Protein AF-A0AAW0JGW0-F1 (afdb_monomer_lite)

Structure (mmCIF, N/CA/C/O backbone):
data_AF-A0AAW0JGW0-F1
#
_entry.id   AF-A0AAW0JGW0-F1
#
loop_
_atom_site.group_PDB
_atom_site.id
_atom_site.type_symbol
_atom_site.label_atom_id
_atom_site.label_alt_id
_atom_site.label_comp_id
_atom_site.label_asym_id
_atom_site.label_entity_id
_atom_site.label_seq_id
_atom_site.pdbx_PDB_ins_code
_atom_site.Cartn_x
_atom_site.Cartn_y
_atom_site.Cartn_z
_atom_site.occupancy
_atom_site.B_iso_or_equiv
_atom_site.auth_seq_id
_atom_site.auth_comp_id
_atom_site.auth_asym_id
_atom_site.auth_atom_id
_atom_site.pdbx_PDB_model_num
ATOM 1 N N . MET A 1 1 ? -19.793 -15.630 -36.081 1.00 33.50 1 MET A N 1
ATOM 2 C CA . MET A 1 1 ? -19.758 -17.094 -36.279 1.00 33.50 1 MET A CA 1
ATOM 3 C C . MET A 1 1 ? -18.699 -17.414 -37.328 1.00 33.50 1 MET A C 1
ATOM 5 O O . MET A 1 1 ? -18.884 -16.954 -38.438 1.00 33.50 1 MET A O 1
ATOM 9 N N . ARG A 1 2 ? -17.651 -18.172 -36.942 1.00 43.28 2 ARG A N 1
ATOM 10 C CA . ARG A 1 2 ? -16.778 -19.070 -37.750 1.00 43.28 2 ARG A CA 1
ATOM 11 C C . ARG A 1 2 ? -16.040 -18.515 -39.021 1.00 43.28 2 ARG A C 1
ATOM 13 O O . ARG A 1 2 ? -16.364 -17.436 -39.478 1.00 43.28 2 ARG A O 1
ATOM 20 N N . PRO A 1 3 ? -14.949 -19.174 -39.489 1.00 60.69 3 PRO A N 1
ATOM 21 C CA . PRO A 1 3 ? -13.574 -18.618 -39.472 1.00 60.69 3 PRO A CA 1
ATOM 22 C C . PRO A 1 3 ? -12.880 -18.577 -40.869 1.00 60.69 3 PRO A C 1
ATOM 24 O O . PRO A 1 3 ? -13.591 -18.470 -41.856 1.00 60.69 3 PRO A O 1
ATOM 27 N N . TRP A 1 4 ? -11.529 -18.655 -40.922 1.00 41.22 4 TRP A N 1
ATOM 28 C CA . TRP A 1 4 ? -10.606 -19.311 -41.906 1.00 41.22 4 TRP A CA 1
ATOM 29 C C . TRP A 1 4 ? -9.336 -18.446 -42.140 1.00 41.22 4 TRP A C 1
ATOM 31 O O . TRP A 1 4 ? -9.437 -17.313 -42.581 1.00 41.22 4 TRP A O 1
ATOM 41 N N . PHE A 1 5 ? -8.177 -18.779 -41.553 1.00 42.38 5 PHE A N 1
ATOM 42 C CA . PHE A 1 5 ? -7.085 -19.690 -41.979 1.00 42.38 5 PHE A CA 1
ATOM 43 C C . PHE A 1 5 ? -6.008 -19.079 -42.911 1.00 42.38 5 PHE A C 1
ATOM 45 O O . PHE A 1 5 ? -6.239 -18.874 -44.090 1.00 42.38 5 PHE A O 1
ATOM 52 N N . SER A 1 6 ? -4.806 -18.950 -42.324 1.00 46.78 6 SER A N 1
ATOM 53 C CA . SER A 1 6 ? -3.447 -19.148 -42.872 1.00 46.78 6 SER A CA 1
ATOM 54 C C . SER A 1 6 ? -2.928 -18.280 -44.030 1.00 46.78 6 SER A C 1
ATOM 56 O O . SER A 1 6 ? -3.318 -18.447 -45.177 1.00 46.78 6 SER A O 1
ATOM 58 N N . ASP A 1 7 ? -1.869 -17.519 -43.733 1.00 37.00 7 ASP A N 1
ATOM 59 C CA . ASP A 1 7 ? -0.725 -17.393 -44.641 1.00 37.00 7 ASP A CA 1
ATOM 60 C C . ASP A 1 7 ? 0.574 -17.711 -43.873 1.00 37.00 7 ASP A C 1
ATOM 62 O O . ASP A 1 7 ? 0.732 -17.384 -42.692 1.00 37.00 7 ASP A O 1
ATOM 66 N N . ARG A 1 8 ? 1.458 -18.446 -44.546 1.00 52.34 8 ARG A N 1
ATOM 67 C CA . ARG A 1 8 ? 2.746 -18.968 -44.108 1.00 52.34 8 ARG A CA 1
ATOM 68 C C . ARG A 1 8 ? 3.806 -17.879 -44.218 1.00 52.34 8 ARG A C 1
ATOM 70 O O . ARG A 1 8 ? 4.414 -17.717 -45.263 1.00 52.34 8 ARG A O 1
ATOM 77 N N . THR A 1 9 ? 4.150 -17.251 -43.104 1.00 46.47 9 THR A N 1
ATOM 78 C CA . THR A 1 9 ? 5.533 -16.830 -42.842 1.00 46.47 9 THR A CA 1
ATOM 79 C C . THR A 1 9 ? 5.774 -16.922 -41.340 1.00 46.47 9 THR A C 1
ATOM 81 O O . THR A 1 9 ? 5.072 -16.326 -40.526 1.00 46.47 9 THR A O 1
ATOM 84 N N . THR A 1 10 ? 6.743 -17.741 -40.944 1.00 48.47 10 THR A N 1
ATOM 85 C CA . THR A 1 10 ? 7.224 -17.835 -39.567 1.00 48.47 10 THR A CA 1
ATOM 86 C C . THR A 1 10 ? 7.883 -16.521 -39.167 1.00 48.47 10 THR A C 1
ATOM 88 O O . THR A 1 10 ? 9.090 -16.351 -39.296 1.00 48.47 10 THR A O 1
ATOM 91 N N . VAL A 1 11 ? 7.101 -15.600 -38.616 1.00 43.91 11 VAL A N 1
ATOM 92 C CA . VAL A 1 11 ? 7.584 -14.823 -37.481 1.00 43.91 11 VAL A CA 1
ATOM 93 C C . VAL A 1 11 ? 7.084 -15.596 -36.277 1.00 43.91 11 VAL A C 1
ATOM 95 O O . VAL A 1 11 ? 5.874 -15.670 -36.058 1.00 43.91 11 VAL A O 1
ATOM 98 N N . HIS A 1 12 ? 7.992 -16.199 -35.506 1.00 37.88 12 HIS A N 1
ATOM 99 C CA . HIS A 1 12 ? 7.685 -16.517 -34.118 1.00 37.88 12 HIS A CA 1
ATOM 100 C C . HIS A 1 12 ? 7.360 -15.182 -33.445 1.00 37.88 12 HIS A C 1
ATOM 102 O O . HIS A 1 12 ? 8.216 -14.521 -32.864 1.00 37.88 12 HIS A O 1
ATOM 108 N N . ARG A 1 13 ? 6.103 -14.744 -33.564 1.00 46.72 13 ARG A N 1
ATOM 109 C CA . ARG A 1 13 ? 5.507 -13.846 -32.598 1.00 46.72 13 ARG A CA 1
ATOM 110 C C . ARG A 1 13 ? 5.490 -14.700 -31.353 1.00 46.72 13 ARG A C 1
ATOM 112 O O . ARG A 1 13 ? 4.588 -15.511 -31.172 1.00 46.72 13 ARG A O 1
ATOM 119 N N . SER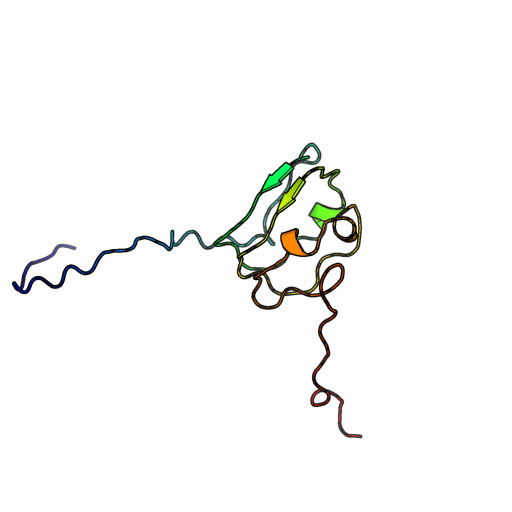 A 1 14 ? 6.560 -14.623 -30.569 1.00 35.56 14 SER A N 1
ATOM 120 C CA . SER A 1 14 ? 6.500 -15.014 -29.177 1.00 35.56 14 SER A CA 1
ATOM 121 C C . SER A 1 14 ? 5.282 -14.291 -28.635 1.00 35.56 14 SER A C 1
ATOM 123 O O . SER A 1 14 ? 5.296 -13.072 -28.471 1.00 35.56 14 SER A O 1
ATOM 125 N N . TRP A 1 15 ? 4.183 -15.024 -28.475 1.00 42.06 15 TRP A N 1
ATOM 126 C CA . TRP A 1 15 ? 3.024 -14.548 -27.753 1.00 42.06 15 TRP A CA 1
ATOM 127 C C . TRP A 1 15 ? 3.472 -14.539 -26.303 1.00 42.06 15 TRP A C 1
ATOM 129 O O . TRP A 1 15 ? 3.236 -15.478 -25.548 1.00 42.06 15 TRP A O 1
ATOM 139 N N . THR A 1 16 ? 4.207 -13.503 -25.918 1.00 42.53 16 THR A N 1
ATOM 140 C CA . THR A 1 16 ? 4.382 -13.180 -24.518 1.00 42.53 16 THR A CA 1
ATOM 141 C C . THR A 1 16 ? 3.003 -12.778 -24.023 1.00 42.53 16 THR A C 1
ATOM 143 O O . THR A 1 16 ? 2.589 -11.625 -24.109 1.00 42.53 16 THR A O 1
ATOM 146 N N . CYS A 1 17 ? 2.262 -13.750 -23.496 1.00 47.41 17 CYS A N 1
ATOM 147 C CA . CYS A 1 17 ? 1.086 -13.518 -22.669 1.00 47.41 17 CYS A CA 1
ATOM 148 C C . CYS A 1 17 ? 1.534 -12.910 -21.320 1.00 47.41 17 CYS A C 1
ATOM 150 O O . CYS A 1 17 ? 1.215 -13.408 -20.252 1.00 47.41 17 CYS A O 1
ATOM 152 N N . LEU A 1 18 ? 2.352 -11.851 -21.353 1.00 42.69 18 LEU A N 1
ATOM 153 C CA . LEU A 1 18 ? 2.875 -11.156 -20.172 1.00 42.69 18 LEU A CA 1
ATOM 154 C C . LEU A 1 18 ? 1.932 -10.051 -19.685 1.00 42.69 18 LEU A C 1
ATOM 156 O O . LEU A 1 18 ? 2.294 -9.226 -18.854 1.00 42.69 18 LEU A O 1
ATOM 160 N N . ARG A 1 19 ? 0.696 -10.033 -20.181 1.00 49.91 19 ARG A N 1
ATOM 161 C CA . ARG A 1 19 ? -0.380 -9.221 -19.629 1.00 49.91 19 ARG A CA 1
ATOM 162 C C . ARG A 1 19 ? -1.615 -10.092 -19.556 1.00 49.91 19 ARG A C 1
ATOM 164 O O . ARG A 1 19 ? -2.386 -10.156 -20.510 1.00 49.91 19 ARG A O 1
ATOM 171 N N . ASN A 1 20 ? -1.799 -10.764 -18.425 1.00 42.28 20 ASN A N 1
ATOM 172 C CA . ASN A 1 20 ? -3.144 -11.174 -18.058 1.00 42.28 20 ASN A CA 1
ATOM 173 C C . ASN A 1 20 ? -3.994 -9.896 -18.090 1.00 42.28 20 ASN A C 1
ATOM 175 O O . ASN A 1 20 ? -3.745 -8.974 -17.320 1.00 42.28 20 ASN A O 1
ATOM 179 N N . LEU A 1 21 ? -4.952 -9.822 -19.016 1.00 50.34 21 LEU A N 1
ATOM 180 C CA . LEU A 1 21 ? -5.919 -8.727 -19.206 1.00 50.34 21 LEU A CA 1
ATOM 181 C C . LEU A 1 21 ? -6.887 -8.572 -18.014 1.00 50.34 21 LEU A C 1
ATOM 183 O O . LEU A 1 21 ? -7.954 -7.977 -18.139 1.00 50.34 21 LEU A O 1
ATOM 187 N N . LEU A 1 22 ? -6.525 -9.127 -16.857 1.00 53.47 22 LEU A N 1
ATOM 188 C CA . LEU A 1 22 ? -7.191 -8.931 -15.584 1.00 53.47 22 LEU A CA 1
ATOM 189 C C . LEU A 1 22 ? -6.802 -7.547 -15.073 1.00 53.47 22 LEU A C 1
ATOM 191 O O . LEU A 1 22 ? -6.007 -7.395 -14.153 1.00 53.47 22 LEU A O 1
ATOM 195 N N . GLU A 1 23 ? -7.343 -6.525 -15.724 1.00 57.31 23 GLU A N 1
ATOM 196 C CA . GLU A 1 23 ? -7.358 -5.193 -15.157 1.00 57.31 23 GLU A CA 1
ATOM 197 C C . GLU A 1 23 ? -8.356 -5.222 -13.994 1.00 57.31 23 GLU A C 1
ATOM 199 O O . GLU A 1 23 ? -9.559 -5.411 -14.178 1.00 57.31 23 GLU A O 1
ATOM 204 N N . PHE A 1 24 ? -7.848 -5.042 -12.775 1.00 69.12 24 PHE A N 1
ATOM 205 C CA . PHE A 1 24 ? -8.656 -5.025 -11.560 1.00 69.12 24 PHE A CA 1
ATOM 206 C C . PHE A 1 24 ? -8.644 -3.646 -10.901 1.00 69.12 24 PHE A C 1
ATOM 208 O O . PHE A 1 24 ? -7.582 -3.080 -10.632 1.00 69.12 24 PHE A O 1
ATOM 215 N N . ASN A 1 25 ? -9.840 -3.114 -10.638 1.00 77.25 25 ASN A N 1
ATOM 216 C CA . ASN A 1 25 ? -10.016 -1.827 -9.976 1.00 77.25 25 ASN A CA 1
ATOM 217 C C . ASN A 1 25 ? -10.039 -2.013 -8.453 1.00 77.25 25 ASN A C 1
ATOM 219 O O . ASN A 1 25 ? -11.045 -2.456 -7.890 1.00 77.25 25 ASN A O 1
ATOM 223 N N . LEU A 1 26 ? -8.948 -1.622 -7.792 1.00 79.69 26 LEU A N 1
ATOM 224 C CA . LEU A 1 26 ? -8.783 -1.775 -6.345 1.00 79.69 26 LEU A CA 1
ATOM 225 C C . LEU A 1 26 ? -9.775 -0.932 -5.528 1.00 79.69 26 LEU A C 1
ATOM 227 O O . LEU A 1 26 ? -10.123 -1.303 -4.411 1.00 79.69 26 LEU A O 1
ATOM 231 N N . SER A 1 27 ? -10.289 0.162 -6.091 1.00 76.81 27 SER A N 1
ATOM 232 C CA . SER A 1 27 ? -11.186 1.093 -5.399 1.00 76.81 27 SER A CA 1
ATOM 233 C C . SER A 1 27 ? -12.557 0.496 -5.063 1.00 76.81 27 SER A C 1
ATOM 235 O O . SER A 1 27 ? -13.309 1.099 -4.306 1.00 76.81 27 SER A O 1
ATOM 237 N N . LYS A 1 28 ? -12.923 -0.653 -5.649 1.00 79.06 28 LYS A N 1
ATOM 238 C CA . LYS A 1 28 ? -14.232 -1.306 -5.451 1.00 79.06 28 LYS A CA 1
ATOM 239 C C . LYS A 1 28 ? -14.174 -2.537 -4.545 1.00 79.06 28 LYS A C 1
ATOM 241 O O . LYS A 1 28 ? -15.150 -3.280 -4.453 1.00 79.06 28 LYS A O 1
ATOM 246 N N . VAL A 1 29 ? -13.032 -2.787 -3.916 1.00 81.81 29 VAL A N 1
ATOM 247 C CA . VAL A 1 29 ? -12.791 -4.013 -3.155 1.00 81.81 29 VAL A CA 1
ATOM 248 C C . VAL A 1 29 ? -13.169 -3.826 -1.701 1.00 81.81 29 VAL A C 1
ATOM 250 O O . VAL A 1 29 ? -12.771 -2.858 -1.060 1.00 81.81 29 VAL A O 1
ATOM 253 N N . VAL A 1 30 ? -13.890 -4.807 -1.165 1.00 85.19 30 VAL A N 1
ATOM 254 C CA . VAL A 1 30 ? -14.173 -4.901 0.265 1.00 85.19 30 VAL A CA 1
ATOM 255 C C . VAL A 1 30 ? -13.169 -5.859 0.896 1.00 85.19 30 VAL A C 1
ATOM 257 O O . VAL A 1 30 ? -13.060 -7.013 0.484 1.00 85.19 30 VAL A O 1
ATOM 260 N N . PHE A 1 31 ? -12.443 -5.386 1.908 1.00 85.88 31 PHE A N 1
ATOM 261 C CA . PHE A 1 31 ? -11.450 -6.182 2.627 1.00 85.88 31 PHE A CA 1
ATOM 262 C C . PHE A 1 31 ? -12.023 -6.740 3.929 1.00 85.88 31 PHE A C 1
ATOM 264 O O . PHE A 1 31 ? -12.722 -6.050 4.674 1.00 85.88 31 PHE A O 1
ATOM 271 N N . ALA A 1 32 ? -11.686 -7.993 4.236 1.00 87.81 32 ALA A N 1
ATOM 272 C CA . ALA A 1 32 ? -12.004 -8.584 5.529 1.00 87.81 32 ALA A CA 1
ATOM 273 C C . ALA A 1 32 ? -11.186 -7.906 6.640 1.00 87.81 32 ALA A C 1
ATOM 275 O O . ALA A 1 32 ? -9.977 -7.731 6.515 1.00 87.81 32 ALA A O 1
ATOM 276 N N . LYS A 1 33 ? -11.824 -7.580 7.771 1.00 86.44 33 LYS A N 1
ATOM 277 C CA . LYS A 1 33 ? -11.161 -6.902 8.905 1.00 86.44 33 LYS A CA 1
ATOM 278 C C . LYS A 1 33 ? -10.035 -7.720 9.551 1.00 86.44 33 LYS A C 1
ATOM 280 O O . LYS A 1 33 ? -9.174 -7.150 10.214 1.00 86.44 33 LYS A O 1
ATOM 285 N N . SER A 1 34 ? -10.055 -9.042 9.382 1.00 89.50 34 SER A N 1
ATOM 286 C CA . SER A 1 34 ? -9.020 -9.963 9.865 1.00 89.50 34 SER A CA 1
ATOM 287 C C . SER A 1 34 ? -7.790 -10.029 8.957 1.00 89.50 34 SER A C 1
ATOM 289 O O . SER A 1 34 ? -6.817 -10.692 9.313 1.00 89.50 34 SER A O 1
ATOM 291 N N . LEU A 1 35 ? -7.815 -9.363 7.797 1.00 90.12 35 LEU A N 1
ATOM 292 C CA . LEU A 1 35 ? -6.715 -9.393 6.847 1.00 90.12 35 LEU A CA 1
ATOM 293 C C . LEU A 1 35 ? -5.467 -8.728 7.440 1.00 90.12 35 LEU A C 1
ATOM 295 O O . LEU A 1 35 ? -5.495 -7.576 7.880 1.00 90.12 35 LEU A O 1
ATOM 299 N N . ASN A 1 36 ? -4.366 -9.472 7.429 1.00 90.81 36 ASN A N 1
ATOM 300 C CA . ASN A 1 36 ? -3.072 -9.063 7.970 1.00 90.81 36 ASN A CA 1
ATOM 301 C C . ASN A 1 36 ? -1.973 -8.995 6.897 1.00 90.81 36 ASN A C 1
ATOM 303 O O . ASN A 1 36 ? -1.020 -8.243 7.063 1.00 90.81 36 ASN A O 1
ATOM 307 N N . THR A 1 37 ? -2.114 -9.718 5.792 1.00 91.88 37 THR A N 1
ATOM 308 C CA . THR A 1 37 ? -1.133 -9.777 4.709 1.00 91.88 37 THR A CA 1
ATOM 309 C C . THR A 1 37 ? -1.846 -9.501 3.402 1.00 91.88 37 THR A C 1
ATOM 311 O O . THR A 1 37 ? -2.839 -10.157 3.086 1.00 91.88 37 THR A O 1
ATOM 314 N N . LEU A 1 38 ? -1.346 -8.526 2.650 1.00 90.06 38 LEU A N 1
ATOM 315 C CA . LEU A 1 38 ? -1.890 -8.161 1.353 1.00 90.06 38 LEU A CA 1
ATOM 316 C C . LEU A 1 38 ? -0.748 -7.926 0.362 1.00 90.06 38 LEU A C 1
ATOM 318 O O . LEU A 1 38 ? -0.079 -6.897 0.420 1.00 90.06 38 LEU A O 1
ATOM 322 N N . ASP A 1 39 ? -0.540 -8.889 -0.533 1.00 90.62 39 ASP A N 1
ATOM 323 C CA . ASP A 1 39 ? 0.370 -8.758 -1.670 1.00 90.62 39 ASP A CA 1
ATOM 324 C C . ASP A 1 39 ? -0.448 -8.627 -2.951 1.00 90.62 39 ASP A C 1
ATOM 326 O O . ASP A 1 39 ? -1.271 -9.481 -3.279 1.00 90.62 39 ASP A O 1
ATOM 330 N N . LEU A 1 40 ? -0.268 -7.501 -3.618 1.00 85.81 40 LEU A N 1
ATOM 331 C CA . LEU A 1 40 ? -1.048 -7.042 -4.751 1.00 85.81 40 LEU A CA 1
ATOM 332 C C . LEU A 1 40 ? -0.111 -6.439 -5.797 1.00 85.81 40 LEU A C 1
ATOM 334 O O . LEU A 1 40 ? -0.418 -5.409 -6.385 1.00 85.81 40 LEU A O 1
ATOM 338 N N . ASN A 1 41 ? 1.062 -7.026 -6.007 1.00 80.56 41 ASN A N 1
ATOM 339 C CA . ASN A 1 41 ? 2.008 -6.538 -6.997 1.00 80.56 41 ASN A CA 1
ATOM 340 C C . ASN A 1 41 ? 1.567 -6.878 -8.440 1.00 80.56 41 ASN A C 1
ATOM 342 O O . ASN A 1 41 ? 1.153 -7.995 -8.736 1.00 80.56 41 ASN A O 1
ATOM 346 N N . HIS A 1 42 ? 1.749 -5.929 -9.360 1.00 83.12 42 HIS A N 1
ATOM 347 C CA . HIS A 1 42 ? 1.436 -6.035 -10.797 1.00 83.12 42 HIS A CA 1
ATOM 348 C C . HIS A 1 42 ? -0.053 -6.079 -11.216 1.00 83.12 42 HIS A C 1
ATOM 350 O O . HIS A 1 42 ? -0.889 -6.782 -10.661 1.00 83.12 42 HIS A O 1
ATOM 356 N N . ASN A 1 43 ? -0.345 -5.392 -12.332 1.00 78.69 43 ASN A N 1
ATOM 357 C CA . ASN A 1 43 ? -1.613 -5.414 -13.092 1.00 78.69 43 ASN A CA 1
ATOM 358 C C . ASN A 1 43 ? -2.870 -4.825 -12.411 1.00 78.69 43 ASN A C 1
ATOM 360 O O . ASN A 1 43 ? -3.971 -4.951 -12.948 1.00 78.69 43 ASN A O 1
ATOM 364 N N . ILE A 1 44 ? -2.730 -4.105 -11.300 1.00 83.19 44 ILE A N 1
ATOM 365 C CA . ILE A 1 44 ? -3.832 -3.394 -10.631 1.00 83.19 44 ILE A CA 1
ATOM 366 C C . ILE A 1 44 ? -3.847 -1.922 -11.043 1.00 83.19 44 ILE A C 1
ATOM 368 O O . ILE A 1 44 ? -2.798 -1.318 -11.263 1.00 83.19 44 ILE A O 1
ATOM 372 N N . TYR A 1 45 ? -5.032 -1.322 -11.137 1.00 84.31 45 TYR A N 1
ATOM 373 C CA . TYR A 1 45 ? -5.213 0.104 -11.412 1.00 84.31 45 TYR A CA 1
ATOM 374 C C . TYR A 1 45 ? -6.293 0.716 -10.507 1.00 84.31 45 TYR A C 1
ATOM 376 O O . TYR A 1 45 ? -6.993 0.011 -9.776 1.00 84.31 45 TYR A O 1
ATOM 384 N N . GLY A 1 46 ? -6.423 2.043 -10.549 1.00 84.62 46 GLY A N 1
ATOM 385 C CA . GLY A 1 46 ? -7.361 2.794 -9.709 1.00 84.62 46 GLY A CA 1
ATOM 386 C C . GLY A 1 46 ? -6.680 3.414 -8.491 1.00 84.62 46 GLY A C 1
ATOM 387 O O . GLY A 1 46 ? -5.511 3.791 -8.560 1.00 84.62 46 GLY A O 1
ATOM 388 N N . SER A 1 47 ? -7.419 3.544 -7.391 1.00 86.69 47 SER A N 1
ATOM 389 C CA . SER A 1 47 ? -6.937 4.124 -6.133 1.00 86.69 47 SER A CA 1
ATOM 390 C C . SER A 1 47 ? -6.906 3.094 -5.007 1.00 86.69 47 SER A C 1
ATOM 392 O O . SER A 1 47 ? -7.632 2.100 -5.030 1.00 86.69 47 SER A O 1
ATOM 394 N N . ILE A 1 48 ? -6.075 3.351 -3.998 1.00 89.62 48 ILE A N 1
ATOM 395 C CA . ILE A 1 48 ? -6.090 2.585 -2.750 1.00 89.62 48 ILE A CA 1
ATOM 396 C C . ILE A 1 48 ? -7.343 3.014 -1.961 1.00 89.62 48 ILE A C 1
ATOM 398 O O . ILE A 1 48 ? -7.455 4.196 -1.628 1.00 89.62 48 ILE A O 1
ATOM 402 N N . PRO A 1 49 ? -8.291 2.106 -1.676 1.00 90.31 49 PRO A N 1
ATOM 403 C CA . PRO A 1 49 ? -9.498 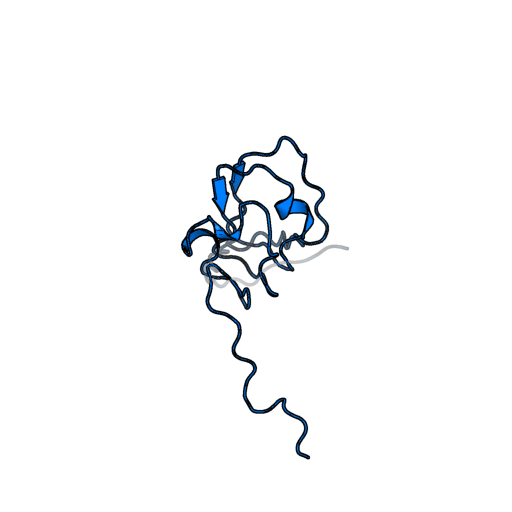2.431 -0.921 1.00 90.31 49 PRO A CA 1
ATOM 404 C C . PRO A 1 49 ? -9.168 2.797 0.531 1.00 90.31 49 PRO A C 1
ATOM 406 O O . PRO A 1 49 ? -8.269 2.221 1.152 1.00 90.31 49 PRO A O 1
ATOM 409 N N . VAL A 1 50 ? -9.903 3.766 1.081 1.00 90.38 50 VAL A N 1
ATOM 410 C CA . VAL A 1 50 ? -9.665 4.300 2.433 1.00 90.38 50 VAL A CA 1
ATOM 411 C C . VAL A 1 50 ? -9.889 3.240 3.509 1.00 90.38 50 VAL A C 1
ATOM 413 O O . VAL A 1 50 ? -9.254 3.270 4.558 1.00 90.38 50 VAL A O 1
ATOM 416 N N . GLU A 1 51 ? -10.727 2.249 3.234 1.00 90.19 51 GLU A N 1
ATOM 417 C CA . GLU A 1 51 ? -11.075 1.139 4.113 1.00 90.19 51 GLU A CA 1
ATOM 418 C C . GLU A 1 51 ? -9.846 0.314 4.523 1.00 90.19 51 GLU A C 1
ATOM 420 O O . GLU A 1 51 ? -9.826 -0.249 5.618 1.00 90.19 51 GLU A O 1
ATOM 425 N N . ILE A 1 52 ? -8.786 0.294 3.702 1.00 91.19 52 ILE A N 1
ATOM 426 C CA . ILE A 1 52 ? -7.518 -0.374 4.037 1.00 91.19 52 ILE A CA 1
ATOM 427 C C . ILE A 1 52 ? -6.864 0.253 5.278 1.00 91.19 52 ILE A C 1
ATOM 429 O O . ILE A 1 52 ? -6.189 -0.448 6.032 1.00 91.19 52 ILE A O 1
ATOM 433 N N . THR A 1 53 ? -7.103 1.539 5.560 1.00 92.44 53 THR A N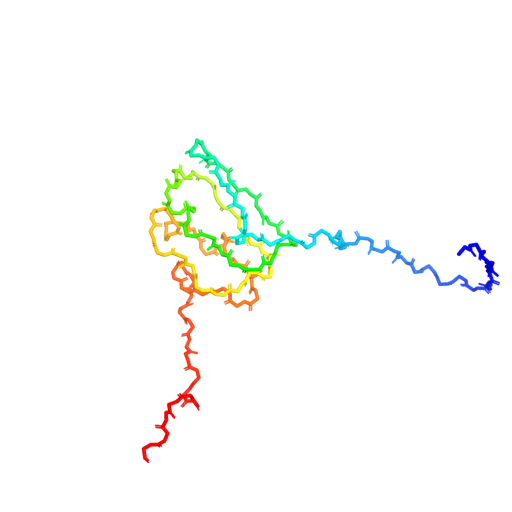 1
ATOM 434 C CA . THR A 1 53 ? -6.575 2.206 6.765 1.00 92.44 53 THR A CA 1
ATOM 435 C C . THR A 1 53 ? -7.103 1.591 8.065 1.00 92.44 53 THR A C 1
ATOM 437 O O . THR A 1 53 ? -6.444 1.684 9.099 1.00 92.44 53 THR A O 1
ATOM 440 N N . ALA A 1 54 ? -8.258 0.917 8.027 1.00 92.56 54 ALA A N 1
ATOM 441 C CA . ALA A 1 54 ? -8.834 0.240 9.186 1.00 92.56 54 ALA A CA 1
ATOM 442 C C . ALA A 1 54 ? -8.219 -1.149 9.448 1.00 92.56 54 ALA A C 1
ATOM 444 O O . ALA A 1 54 ? -8.481 -1.754 10.492 1.00 92.56 54 ALA A O 1
ATOM 445 N N . LEU A 1 55 ? -7.419 -1.676 8.517 1.00 91.88 55 LEU A N 1
ATOM 446 C CA . LEU A 1 55 ? -6.823 -3.004 8.618 1.00 91.88 55 LEU A CA 1
ATOM 447 C C . LEU A 1 55 ? -5.530 -2.976 9.438 1.00 91.88 55 LEU A C 1
ATOM 449 O O . LEU A 1 55 ? -4.700 -2.072 9.331 1.00 91.88 55 LEU A O 1
ATOM 453 N N . LYS A 1 56 ? -5.306 -4.031 10.224 1.00 92.31 56 LYS A N 1
ATOM 454 C CA . LYS A 1 56 ? -4.076 -4.215 11.010 1.00 92.31 56 LYS A CA 1
ATOM 455 C C . LYS A 1 56 ? -3.007 -4.962 10.209 1.00 92.31 56 LYS A C 1
ATOM 457 O O . LYS A 1 56 ? -2.433 -5.932 10.703 1.00 92.31 56 LYS A O 1
ATOM 462 N N . LEU A 1 57 ? -2.729 -4.495 8.990 1.00 92.19 57 LEU A N 1
ATOM 463 C CA . LEU A 1 57 ? -1.764 -5.134 8.093 1.00 92.19 57 LEU A CA 1
ATOM 464 C C . LEU A 1 57 ? -0.376 -5.250 8.756 1.00 92.19 57 LEU A C 1
ATOM 466 O O . LEU A 1 57 ? 0.108 -4.344 9.436 1.00 92.19 57 LEU A O 1
ATOM 470 N N . GLN A 1 58 ? 0.245 -6.408 8.606 1.00 93.50 58 GLN A N 1
ATOM 471 C CA . GLN A 1 58 ? 1.633 -6.698 8.951 1.00 93.50 58 GLN A CA 1
ATOM 472 C C . GLN A 1 58 ? 2.505 -6.686 7.698 1.00 93.50 58 GLN A C 1
ATOM 474 O O . GLN A 1 58 ? 3.655 -6.266 7.769 1.00 93.50 58 GLN A O 1
ATOM 479 N N . PHE A 1 59 ? 1.937 -7.076 6.556 1.00 93.88 59 PHE A N 1
ATOM 480 C CA . PHE A 1 59 ? 2.589 -7.023 5.258 1.00 93.88 59 PHE A CA 1
ATOM 481 C C . PHE A 1 59 ? 1.658 -6.387 4.229 1.00 93.88 59 PHE A C 1
ATOM 483 O O . PHE A 1 59 ? 0.472 -6.726 4.154 1.00 93.88 59 PHE A O 1
ATOM 490 N N . PHE A 1 60 ? 2.207 -5.470 3.441 1.00 93.81 60 PHE A N 1
ATOM 491 C CA . PHE A 1 60 ? 1.501 -4.778 2.377 1.00 93.81 60 PHE A CA 1
ATOM 492 C C .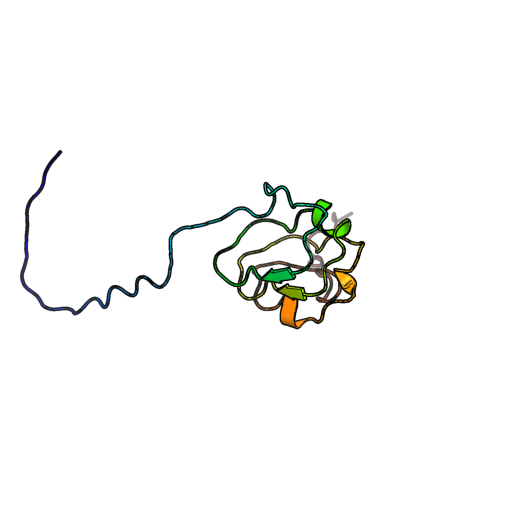 PHE A 1 60 ? 2.455 -4.555 1.206 1.00 93.81 60 PHE A C 1
ATOM 494 O O . PHE A 1 60 ? 3.571 -4.088 1.416 1.00 93.81 60 PHE A O 1
ATOM 501 N N . ASN A 1 61 ? 2.025 -4.891 -0.009 1.00 93.56 61 ASN A N 1
ATOM 502 C CA . ASN A 1 61 ? 2.777 -4.652 -1.237 1.00 93.56 61 ASN A CA 1
ATOM 503 C C . ASN A 1 61 ? 1.815 -4.319 -2.382 1.00 93.56 61 ASN A C 1
ATOM 505 O O . ASN A 1 61 ? 0.974 -5.134 -2.747 1.00 93.56 61 ASN A O 1
ATOM 509 N N . VAL A 1 62 ? 1.936 -3.121 -2.950 1.00 92.44 62 VAL A N 1
ATOM 510 C CA . VAL A 1 62 ? 1.176 -2.662 -4.128 1.00 92.44 62 VAL A CA 1
ATOM 511 C C . VAL A 1 62 ? 2.110 -2.105 -5.202 1.00 92.44 62 VAL A C 1
ATOM 513 O O . VAL A 1 62 ? 1.724 -1.254 -6.010 1.00 92.44 62 VAL A O 1
ATOM 516 N N . SER A 1 63 ? 3.354 -2.574 -5.214 1.00 92.94 63 SER A N 1
ATOM 517 C CA . SER A 1 63 ? 4.368 -2.145 -6.169 1.00 92.94 63 SER A CA 1
ATOM 518 C C . SER A 1 63 ? 4.075 -2.640 -7.590 1.00 92.94 63 SER A C 1
ATOM 520 O O . SER A 1 63 ? 3.326 -3.596 -7.806 1.00 92.94 63 SER A O 1
ATOM 522 N N . TYR A 1 64 ? 4.675 -1.974 -8.579 1.00 91.56 64 TYR A N 1
ATOM 523 C CA . TYR A 1 64 ? 4.579 -2.335 -10.000 1.00 91.56 64 TYR A CA 1
ATOM 524 C C . TYR A 1 64 ? 3.149 -2.323 -10.571 1.00 91.56 64 TYR A C 1
ATOM 526 O O . TYR A 1 64 ? 2.815 -3.101 -11.465 1.00 91.56 64 TYR A O 1
ATOM 534 N N . ASN A 1 65 ? 2.299 -1.419 -10.088 1.00 89.06 65 ASN A N 1
ATOM 535 C CA . ASN A 1 65 ? 0.912 -1.276 -10.529 1.00 89.06 65 ASN A CA 1
ATOM 536 C C . ASN A 1 65 ? 0.675 0.006 -11.340 1.00 89.06 65 ASN A C 1
ATOM 538 O O . ASN A 1 65 ? 1.574 0.788 -11.632 1.00 89.06 65 ASN A O 1
ATOM 542 N N . ARG A 1 66 ? -0.569 0.227 -11.757 1.00 87.94 66 ARG A N 1
ATOM 543 C CA . ARG A 1 66 ? -1.045 1.463 -12.393 1.00 87.94 66 ARG A CA 1
ATOM 544 C C . ARG A 1 66 ? -1.945 2.247 -11.436 1.00 87.94 66 ARG A C 1
ATOM 546 O O . ARG A 1 66 ? -2.958 2.807 -11.853 1.00 87.94 66 ARG A O 1
ATOM 553 N N . LEU A 1 67 ? -1.619 2.249 -10.140 1.00 87.00 67 LEU A N 1
ATOM 554 C CA . LEU A 1 67 ? -2.355 3.058 -9.175 1.00 87.00 67 LEU A CA 1
ATOM 555 C C . LEU A 1 67 ? -2.049 4.539 -9.401 1.00 87.00 67 LEU A C 1
ATOM 557 O O . LEU A 1 67 ? -0.925 4.944 -9.721 1.00 87.00 67 LEU A O 1
ATOM 561 N N . CYS A 1 68 ? -3.077 5.347 -9.218 1.00 81.88 68 CYS A N 1
ATOM 562 C CA . CYS A 1 68 ? -3.026 6.793 -9.299 1.00 81.88 68 CYS A CA 1
ATOM 563 C C . CYS A 1 68 ? -3.856 7.360 -8.148 1.00 81.88 68 CYS A C 1
ATOM 565 O O . CYS A 1 68 ? -4.735 6.656 -7.656 1.00 81.88 68 CYS A O 1
ATOM 567 N N . VAL A 1 69 ? -3.625 8.622 -7.769 1.00 84.31 69 VAL A N 1
ATOM 568 C CA . VAL A 1 69 ? -4.199 9.312 -6.588 1.00 84.31 69 VAL A CA 1
ATOM 569 C C . VAL A 1 69 ? -3.272 9.237 -5.364 1.00 84.31 69 VAL A C 1
ATOM 571 O O . VAL A 1 69 ? -2.228 8.590 -5.362 1.00 84.31 69 VAL A O 1
ATOM 574 N N . GLN A 1 70 ? -3.609 10.006 -4.336 1.00 88.38 70 GLN A N 1
ATOM 575 C CA . GLN A 1 70 ? -2.897 10.067 -3.072 1.00 88.38 70 GLN A CA 1
ATOM 576 C C . GLN A 1 70 ? -3.132 8.805 -2.224 1.00 88.38 70 GLN A C 1
ATOM 578 O O . GLN A 1 70 ? -4.250 8.292 -2.159 1.00 88.38 70 GLN A O 1
ATOM 583 N N . ILE A 1 71 ? -2.086 8.330 -1.546 1.00 91.50 71 ILE A N 1
ATOM 584 C CA . ILE A 1 71 ? -2.168 7.258 -0.549 1.00 91.50 71 ILE A CA 1
ATOM 585 C C . ILE A 1 71 ? -3.064 7.744 0.606 1.00 91.50 71 ILE A C 1
ATOM 587 O O . ILE A 1 71 ? -2.798 8.818 1.159 1.00 91.50 71 ILE A O 1
ATOM 591 N N . PRO A 1 72 ? -4.110 6.987 0.992 1.00 92.56 72 PRO A N 1
ATOM 592 C CA . PRO A 1 72 ? -4.953 7.339 2.126 1.00 92.56 72 PRO A CA 1
ATOM 593 C C . PRO A 1 72 ? -4.133 7.513 3.403 1.00 92.56 72 PRO A C 1
ATOM 595 O O . PRO A 1 72 ? -3.252 6.707 3.711 1.00 92.56 72 PRO A O 1
ATOM 598 N N . ILE A 1 73 ? -4.437 8.566 4.155 1.00 92.38 73 ILE A N 1
ATOM 599 C CA . ILE A 1 73 ? -3.787 8.840 5.435 1.00 92.38 73 ILE A CA 1
ATOM 600 C C . ILE A 1 73 ? -4.520 8.056 6.520 1.00 92.38 73 ILE A C 1
ATOM 602 O O . ILE A 1 73 ? -5.734 8.194 6.672 1.00 92.38 73 ILE A O 1
ATOM 606 N N . GLY A 1 74 ? -3.781 7.258 7.287 1.00 91.25 74 GLY A N 1
ATOM 607 C CA . GLY A 1 74 ? -4.310 6.524 8.428 1.00 91.25 74 GLY A CA 1
ATOM 608 C C . GLY A 1 74 ? -3.829 5.079 8.506 1.00 91.25 74 GLY A C 1
ATOM 609 O O . GLY A 1 74 ? -3.262 4.509 7.569 1.00 91.25 74 GLY A O 1
ATOM 610 N N . GLY A 1 75 ? -4.085 4.467 9.660 1.00 90.38 75 GLY A N 1
ATOM 611 C CA . GLY A 1 75 ? -3.682 3.092 9.926 1.00 90.38 75 GLY A CA 1
ATOM 612 C C . GLY A 1 75 ? -2.168 2.917 9.855 1.00 90.38 75 GLY A C 1
ATOM 613 O O . GLY A 1 75 ? -1.412 3.683 10.447 1.00 90.38 75 GLY A O 1
ATOM 614 N N . LYS A 1 76 ? -1.731 1.880 9.136 1.00 93.00 76 LYS A N 1
ATOM 615 C CA . LYS A 1 76 ? -0.311 1.535 8.967 1.00 93.00 76 LYS A CA 1
ATOM 616 C C . LYS A 1 76 ? 0.271 1.916 7.608 1.00 93.00 76 LYS A C 1
ATOM 618 O O . LYS A 1 76 ? 1.445 1.650 7.379 1.00 93.00 76 LYS A O 1
ATOM 623 N N . LEU A 1 77 ? -0.510 2.527 6.714 1.00 93.56 77 LEU A N 1
ATOM 624 C CA . LEU A 1 77 ? -0.075 2.779 5.337 1.00 93.56 77 LEU A CA 1
ATOM 625 C C . LEU A 1 77 ? 1.196 3.639 5.274 1.00 93.56 77 LEU A C 1
ATOM 627 O O . LEU A 1 77 ? 2.124 3.315 4.537 1.00 93.56 77 LEU A O 1
ATOM 631 N N . GLN A 1 78 ? 1.297 4.660 6.121 1.00 94.88 78 GLN A N 1
ATOM 632 C CA . GLN A 1 78 ? 2.477 5.529 6.198 1.00 94.88 78 GLN A CA 1
ATOM 633 C 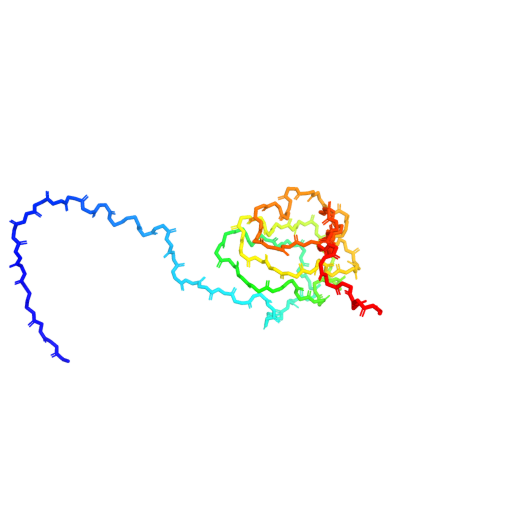C . GLN A 1 78 ? 3.688 4.882 6.895 1.00 94.88 78 GLN A C 1
ATOM 635 O O . GLN A 1 78 ? 4.779 5.440 6.834 1.00 94.88 78 GLN A O 1
ATOM 640 N N . ASN A 1 79 ? 3.515 3.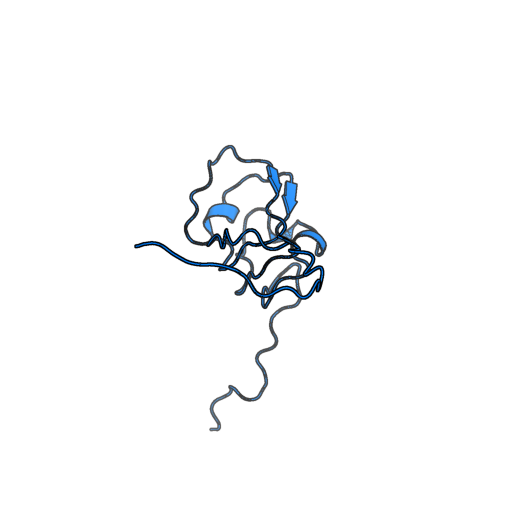722 7.537 1.00 94.81 79 ASN A N 1
ATOM 641 C CA . ASN A 1 79 ? 4.593 3.013 8.234 1.00 94.81 79 ASN A CA 1
ATOM 642 C C . ASN A 1 79 ? 5.314 2.006 7.326 1.00 94.81 79 ASN A C 1
ATOM 644 O O . ASN A 1 79 ? 6.364 1.492 7.706 1.00 94.81 79 ASN A O 1
ATOM 648 N N . PHE A 1 80 ? 4.733 1.676 6.168 1.00 94.00 80 PHE A N 1
ATOM 649 C CA . PHE A 1 80 ? 5.366 0.801 5.188 1.00 94.00 80 PHE A CA 1
ATOM 650 C C . PHE A 1 80 ? 6.419 1.558 4.379 1.00 94.00 80 PHE A C 1
ATOM 652 O O . PHE A 1 80 ? 6.304 2.762 4.155 1.00 94.00 80 PHE A O 1
ATOM 659 N N . ASP A 1 81 ? 7.438 0.832 3.927 1.00 94.31 81 ASP A N 1
ATOM 660 C CA . ASP A 1 81 ? 8.562 1.408 3.193 1.00 94.31 81 ASP A CA 1
ATOM 661 C C . ASP A 1 81 ? 8.163 1.844 1.773 1.00 94.31 81 ASP A C 1
ATOM 663 O O . ASP A 1 81 ? 7.213 1.319 1.186 1.00 94.31 81 ASP A O 1
ATOM 667 N N . TYR A 1 82 ? 8.934 2.759 1.190 1.00 93.31 82 TYR A N 1
ATOM 668 C CA . TYR A 1 82 ? 8.808 3.256 -0.179 1.00 93.31 82 TYR A CA 1
ATOM 669 C C . TYR A 1 82 ? 8.635 2.135 -1.213 1.00 93.31 82 TYR A C 1
ATOM 671 O O . TYR A 1 82 ? 7.805 2.246 -2.119 1.00 93.31 82 TYR A O 1
ATOM 679 N N . LEU A 1 83 ? 9.381 1.035 -1.061 1.00 93.50 83 LEU A N 1
ATOM 680 C CA . LEU A 1 83 ? 9.364 -0.103 -1.986 1.00 93.50 83 LEU A CA 1
ATOM 681 C C . LEU A 1 83 ? 7.976 -0.737 -2.128 1.00 93.50 83 LEU A C 1
ATOM 683 O O . LEU A 1 83 ? 7.630 -1.200 -3.210 1.00 93.50 83 LEU A O 1
ATOM 687 N N . THR A 1 84 ? 7.153 -0.666 -1.081 1.00 94.12 84 THR A N 1
ATOM 688 C CA . THR A 1 84 ? 5.748 -1.115 -1.065 1.00 94.12 84 THR A CA 1
ATOM 689 C C . THR A 1 84 ? 4.903 -0.438 -2.142 1.00 94.12 84 THR A C 1
ATOM 691 O O . THR A 1 84 ? 3.936 -1.015 -2.637 1.00 94.12 84 THR A O 1
ATOM 694 N N . TYR A 1 85 ? 5.260 0.795 -2.499 1.00 93.31 85 TYR A N 1
ATOM 695 C CA . TYR A 1 85 ? 4.481 1.682 -3.359 1.00 93.31 85 TYR A CA 1
ATOM 696 C C . TYR A 1 85 ? 5.177 1.995 -4.686 1.00 93.31 85 TYR A C 1
ATOM 698 O O . TYR A 1 85 ? 4.595 2.661 -5.548 1.00 93.31 85 TYR A O 1
ATOM 706 N N . PHE A 1 86 ? 6.419 1.541 -4.856 1.00 91.12 86 PHE A N 1
ATOM 707 C CA . PHE A 1 86 ? 7.253 1.874 -6.002 1.00 91.12 86 PHE A CA 1
ATOM 708 C C . PHE A 1 86 ? 6.661 1.381 -7.329 1.00 91.12 86 PHE A C 1
ATOM 710 O O . PHE A 1 86 ? 5.940 0.386 -7.380 1.00 91.12 86 PHE A O 1
ATOM 717 N N . HIS A 1 87 ? 6.990 2.083 -8.418 1.00 90.94 87 HIS A N 1
ATOM 718 C CA . HIS A 1 87 ? 6.511 1.776 -9.771 1.00 90.94 87 HIS A CA 1
ATOM 719 C C . HIS A 1 87 ? 4.978 1.760 -9.882 1.00 90.94 87 HIS A C 1
ATOM 721 O O . HIS A 1 87 ? 4.378 0.800 -10.354 1.00 90.94 87 HIS A O 1
ATOM 727 N N . ASN A 1 88 ? 4.355 2.866 -9.470 1.00 87.19 88 ASN A N 1
ATOM 728 C CA . ASN A 1 88 ? 2.957 3.183 -9.754 1.00 87.19 88 ASN A CA 1
ATOM 729 C C . ASN A 1 88 ? 2.840 4.398 -10.686 1.00 87.19 88 ASN A C 1
ATOM 731 O O . ASN A 1 88 ? 3.733 5.242 -10.712 1.00 87.19 88 ASN A O 1
ATOM 735 N N . GLN A 1 89 ? 1.747 4.496 -11.451 1.00 84.75 89 GLN A N 1
ATOM 736 C CA . GLN A 1 89 ? 1.595 5.498 -12.518 1.00 84.75 89 GLN A CA 1
ATOM 737 C C . GLN A 1 89 ? 1.605 6.947 -12.004 1.00 84.75 89 GLN A C 1
ATOM 739 O O . GLN A 1 89 ? 2.294 7.795 -12.565 1.00 84.75 89 GLN A O 1
ATOM 744 N N . CYS A 1 90 ? 0.817 7.242 -10.970 1.00 85.38 90 CYS A N 1
ATOM 745 C CA . CYS A 1 90 ? 0.718 8.580 -10.370 1.00 85.38 90 CYS A CA 1
ATOM 746 C C . CYS A 1 90 ? 0.285 8.522 -8.900 1.00 85.38 90 CYS A C 1
ATOM 748 O O . CYS A 1 90 ? -0.458 9.377 -8.411 1.00 85.38 90 CYS A O 1
ATOM 750 N N . LEU A 1 91 ? 0.723 7.476 -8.198 1.00 87.56 91 LEU A N 1
ATOM 751 C CA . LEU A 1 91 ? 0.510 7.345 -6.764 1.00 87.56 91 LEU A CA 1
ATOM 752 C C . LEU A 1 91 ? 1.404 8.345 -6.013 1.00 87.56 91 LEU A C 1
ATOM 754 O O . LEU A 1 91 ? 2.571 8.514 -6.362 1.00 87.56 91 LEU A O 1
ATOM 758 N N . SER A 1 92 ? 0.863 9.027 -5.004 1.00 87.94 92 SER A N 1
ATOM 759 C CA . SER A 1 92 ? 1.575 10.109 -4.304 1.00 87.94 92 SER A CA 1
ATOM 760 C C . SER A 1 92 ? 1.223 10.221 -2.822 1.00 87.94 92 SER A C 1
ATOM 762 O O . SER A 1 92 ? 0.230 9.661 -2.369 1.00 87.94 92 SER A O 1
ATOM 764 N N . GLY A 1 93 ? 2.022 10.973 -2.061 1.00 87.00 93 GLY A N 1
ATOM 765 C CA . GLY A 1 93 ? 1.854 11.121 -0.610 1.00 87.00 93 GLY A CA 1
ATOM 766 C C . GLY A 1 93 ? 2.649 10.085 0.185 1.00 87.00 93 GLY A C 1
ATOM 767 O O . GLY A 1 93 ? 3.105 9.092 -0.370 1.00 87.00 93 GLY A O 1
ATOM 768 N N . ALA A 1 94 ? 2.847 10.337 1.482 1.00 90.31 94 ALA A N 1
ATOM 769 C CA . ALA A 1 94 ? 3.765 9.554 2.311 1.00 90.31 94 ALA A CA 1
ATOM 770 C C . ALA A 1 94 ? 3.451 8.040 2.269 1.00 90.31 94 ALA A C 1
ATOM 772 O O . ALA A 1 94 ? 2.284 7.662 2.437 1.00 90.31 94 ALA A O 1
ATOM 773 N N . PRO A 1 95 ? 4.466 7.175 2.065 1.00 89.44 95 PRO A N 1
ATOM 774 C CA . PRO A 1 95 ? 5.916 7.449 2.093 1.00 89.44 95 PRO A CA 1
ATOM 775 C C . PRO A 1 95 ? 6.524 7.949 0.766 1.00 89.44 95 PRO A C 1
ATOM 777 O O . PRO A 1 95 ? 7.723 8.206 0.694 1.00 89.44 95 PRO A O 1
ATOM 780 N N . LEU A 1 96 ? 5.730 8.086 -0.298 1.00 86.75 96 LEU A N 1
ATOM 781 C CA . LEU A 1 96 ? 6.179 8.693 -1.549 1.00 86.75 96 LEU A CA 1
ATOM 782 C C . LEU A 1 96 ? 6.283 10.219 -1.411 1.00 86.75 96 LEU A C 1
ATOM 784 O O . LEU A 1 96 ? 5.712 10.840 -0.510 1.00 86.75 96 LEU A O 1
ATOM 788 N N . ALA A 1 97 ? 6.978 10.845 -2.362 1.00 81.12 97 ALA A N 1
ATOM 789 C CA . ALA A 1 97 ? 6.959 12.294 -2.482 1.00 81.12 97 ALA A CA 1
ATOM 790 C C . ALA A 1 97 ? 5.526 12.797 -2.738 1.00 81.12 97 ALA A C 1
ATOM 792 O O . ALA A 1 97 ? 4.738 12.186 -3.468 1.00 81.12 97 ALA A O 1
ATOM 793 N N . SER A 1 98 ? 5.188 13.941 -2.151 1.00 70.69 98 SER A N 1
ATOM 794 C CA . SER A 1 98 ? 3.942 14.639 -2.459 1.00 70.69 98 SER A CA 1
ATOM 795 C C . SER A 1 98 ? 3.936 15.075 -3.925 1.00 70.69 98 SER A C 1
ATOM 797 O O . SER A 1 98 ? 4.950 15.563 -4.435 1.00 70.69 98 SER A O 1
ATOM 799 N N . CYS A 1 99 ? 2.791 14.949 -4.602 1.00 61.22 99 CYS A N 1
ATOM 800 C CA . CYS A 1 99 ? 2.625 15.536 -5.927 1.00 61.22 99 CYS A CA 1
ATOM 801 C C . CYS A 1 99 ? 2.861 17.048 -5.839 1.00 61.22 99 CYS A C 1
ATOM 803 O O . CYS A 1 99 ? 2.107 17.770 -5.186 1.00 61.22 99 CYS A O 1
ATOM 805 N N . LYS A 1 100 ? 3.899 17.541 -6.520 1.00 54.88 100 LYS A N 1
ATOM 806 C CA . LYS A 1 100 ? 4.029 18.972 -6.790 1.00 54.88 100 LYS A CA 1
ATOM 807 C C . LYS A 1 100 ? 2.962 19.312 -7.827 1.00 54.88 100 LYS A C 1
ATOM 809 O O . LYS A 1 100 ? 3.064 18.861 -8.965 1.00 54.88 100 LYS A O 1
ATOM 814 N N . ARG A 1 101 ? 1.932 20.078 -7.446 1.00 52.28 101 ARG A N 1
ATOM 815 C CA . ARG A 1 101 ? 1.108 20.779 -8.443 1.00 52.28 101 ARG A CA 1
ATOM 816 C C . ARG A 1 101 ? 2.074 21.572 -9.320 1.00 52.28 101 ARG A C 1
ATOM 818 O O . ARG A 1 101 ? 2.890 22.327 -8.789 1.00 52.28 101 ARG A O 1
ATOM 825 N N . SER A 1 102 ? 2.033 21.354 -10.632 1.00 51.81 102 SER A N 1
ATOM 826 C CA . SER A 1 102 ? 2.779 22.208 -11.551 1.00 51.81 102 SER A CA 1
ATOM 827 C C . SER A 1 102 ? 2.283 23.639 -11.349 1.00 51.81 102 SER A C 1
ATOM 829 O O . SER A 1 102 ? 1.080 23.865 -11.233 1.00 51.81 102 SER A O 1
ATOM 831 N N . TYR A 1 103 ? 3.198 24.605 -11.288 1.00 52.38 103 TYR A N 1
ATOM 832 C CA . TYR A 1 103 ? 2.921 26.027 -11.026 1.00 52.38 103 TYR A CA 1
ATOM 833 C C . TYR A 1 103 ? 1.973 26.679 -12.064 1.00 52.38 103 TYR A C 1
ATOM 835 O O . TYR A 1 103 ? 1.616 27.845 -11.935 1.00 52.38 103 TYR A O 1
ATOM 843 N N . ASN A 1 104 ? 1.558 25.922 -13.085 1.00 57.09 104 ASN A N 1
ATOM 844 C CA . ASN A 1 104 ? 0.684 26.344 -14.174 1.00 57.09 104 ASN A CA 1
ATOM 845 C C . ASN A 1 104 ? -0.824 26.285 -13.846 1.00 57.09 104 ASN A C 1
ATOM 847 O O . ASN A 1 104 ? -1.606 26.780 -14.650 1.00 57.09 104 ASN A O 1
ATOM 851 N N . ASP A 1 105 ? -1.230 25.737 -12.692 1.00 57.56 105 ASP A N 1
ATOM 852 C CA . ASP A 1 105 ? -2.651 25.596 -12.307 1.00 57.56 105 ASP A CA 1
ATOM 853 C C . ASP A 1 105 ? -3.142 26.645 -11.283 1.00 57.56 105 ASP A C 1
ATOM 855 O O . ASP A 1 105 ? -4.234 26.513 -10.727 1.00 57.56 105 ASP A O 1
ATOM 859 N N . LEU A 1 106 ? -2.355 27.687 -10.986 1.00 56.34 106 LEU A N 1
ATOM 860 C CA . LEU A 1 106 ? -2.845 28.816 -10.186 1.00 56.34 106 LEU A CA 1
ATOM 861 C C . LEU A 1 106 ? -3.684 29.742 -11.084 1.00 56.34 106 LEU A C 1
ATOM 863 O O . LEU A 1 106 ? -3.217 30.087 -12.175 1.00 56.34 106 LEU A O 1
ATOM 867 N N . PRO A 1 107 ? -4.893 30.172 -10.667 1.00 48.44 107 PRO A N 1
ATOM 868 C CA . PRO A 1 107 ? -5.632 31.173 -11.422 1.00 48.44 107 PRO A CA 1
ATOM 869 C C . PRO A 1 107 ? -4.765 32.431 -11.511 1.00 48.44 107 PRO A C 1
ATOM 871 O O . PRO A 1 107 ? -4.341 32.975 -10.490 1.00 48.44 107 PRO A O 1
ATOM 874 N N . ARG A 1 108 ? -4.451 32.857 -12.741 1.00 56.06 108 ARG A N 1
ATOM 875 C CA . ARG A 1 108 ? -3.860 34.177 -12.972 1.00 56.06 108 ARG A CA 1
ATOM 876 C C . ARG A 1 108 ? -4.882 35.201 -12.491 1.00 56.06 108 ARG A C 1
ATOM 878 O O . ARG A 1 108 ? -5.989 35.238 -13.024 1.00 56.06 108 ARG A O 1
ATOM 885 N N . ASN A 1 109 ? -4.502 35.926 -11.446 1.00 55.84 109 ASN A N 1
ATOM 886 C CA . ASN A 1 109 ? -5.237 37.070 -10.921 1.00 55.84 109 ASN A CA 1
ATOM 887 C C . ASN A 1 109 ? -5.250 38.205 -11.950 1.00 55.84 109 ASN A C 1
ATOM 889 O O . ASN A 1 109 ? -4.214 38.358 -12.642 1.00 55.84 109 ASN A O 1
#

InterPro domains:
  IPR032675 Leucine-rich repeat domain superfamily [G3DSA:3.80.10.10] (6-105)
  IPR051848 Polygalacturonase-Inhibiting Protein [PTHR48059] (17-99)

Radius of gyration: 19.81 Å; chains: 1; bounding box: 29×57×56 Å

Foldseek 3Di:
DDDDDDDDDDPPPVPPPVDPVPAAEQQPDDDDQADAEDAQEDRYEEEHHLVCLSHNHPYAAHEQYQYADEHHDHHCSLVDDPRSHYNYNHYADHVHHHDDDDPVPDPDD

Organism: Quercus suber (NCBI:txid58331)

Sequence (109 aa):
MRPWFSDRTTVHRSWTCLRNLLEFNLSKVVFAKSLNTLDLNHNIYGSIPVEITALKLQFFNVSYNRLCVQIPIGGKLQNFDYLTYFHNQCLSGAPLASCKRSYNDLPRN

Secondary structure (DSSP, 8-state):
-----------------------EEGGGPPPPTT--EEE--SSEEE---GGGGGS--SEEE-TTSEEEEEPPPSTTGGGS-GGGT-S-SEEESTTSPPP---GGGS---

pLDDT: mean 75.85, std 19.4, range [33.5, 94.88]